Protein AF-A0A6D1AFL3-F1 (afdb_monomer)

InterPro domains:
  IPR005247 YbhB/YbcL/LppC-like [TIGR00481] (3-81)
  IPR008914 Phosphatidylethanolamine-binding protein [PF01161] (8-78)
  IPR036610 PEBP-li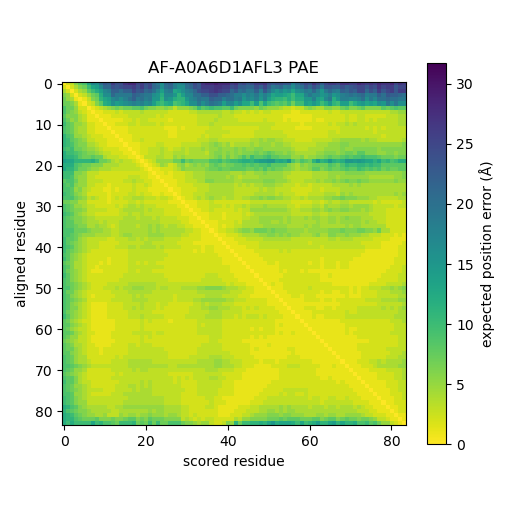ke superfamily [G3DSA:3.90.280.10] (1-83)
  IPR036610 PEBP-like superfamily [SSF49777] (10-78)

Mean predicted aligned error: 4.29 Å

Solvent-accessible surface area (backbone atoms only — not comparable to full-atom values): 5442 Å² total; per-residue (Å²): 123,94,68,66,86,77,58,85,36,43,44,40,76,44,56,35,84,89,62,67,51,84,50,64,86,63,20,37,35,95,75,77,89,76,52,90,85,48,68,39,82,42,78,53,74,49,77,43,60,83,64,87,72,96,75,57,73,51,36,49,69,67,56,54,51,62,69,42,63,92,34,65,76,47,71,59,71,49,83,42,81,42,72,105

Structure (mmCIF, N/CA/C/O backbone):
data_AF-A0A6D1AFL3-F1
#
_entry.id   AF-A0A6D1AFL3-F1
#
loop_
_atom_site.group_PDB
_atom_site.id
_atom_site.type_symbol
_atom_site.label_atom_id
_atom_site.label_alt_id
_atom_site.label_comp_id
_atom_site.label_asym_id
_atom_site.label_entity_id
_at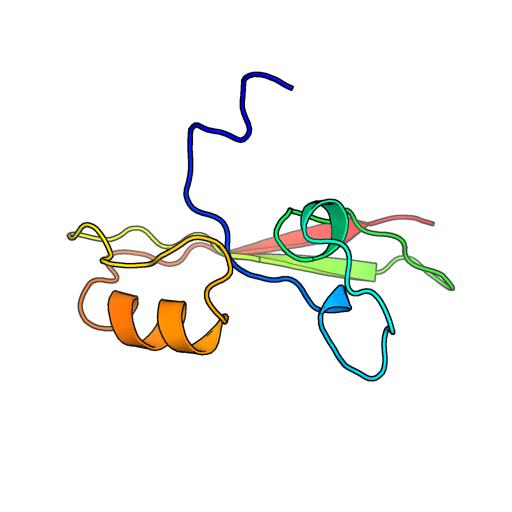om_site.label_seq_id
_atom_site.pdbx_PDB_ins_code
_atom_site.Cartn_x
_atom_site.Cartn_y
_atom_site.Cartn_z
_atom_site.occupancy
_atom_site.B_iso_or_equiv
_atom_site.auth_seq_id
_atom_site.auth_comp_id
_atom_site.auth_asym_id
_atom_site.auth_atom_id
_atom_site.pdbx_PDB_model_num
ATOM 1 N N . GLU A 1 1 ? -14.454 -4.009 -16.433 1.00 50.66 1 GLU A N 1
ATOM 2 C CA . GLU A 1 1 ? -14.414 -2.588 -16.023 1.00 50.66 1 GLU A CA 1
ATOM 3 C C . GLU A 1 1 ? -15.350 -2.260 -14.855 1.00 50.66 1 GLU A C 1
ATOM 5 O O . GLU A 1 1 ? -14.905 -1.542 -13.979 1.00 50.66 1 GLU A O 1
ATOM 10 N N . GLU A 1 2 ? -16.538 -2.870 -14.727 1.00 48.03 2 GLU A N 1
ATOM 11 C CA . GLU A 1 2 ? -17.554 -2.652 -13.655 1.00 48.03 2 GLU A CA 1
ATOM 12 C C . GLU A 1 2 ? -17.125 -2.733 -12.164 1.00 48.03 2 GLU A C 1
ATOM 14 O O . GLU A 1 2 ? -17.954 -2.547 -11.280 1.00 48.03 2 GLU A O 1
ATOM 19 N N . ARG A 1 3 ? -15.868 -3.051 -11.829 1.00 53.41 3 ARG A N 1
ATOM 20 C CA . ARG A 1 3 ? -15.431 -3.296 -10.434 1.00 53.41 3 ARG A CA 1
ATOM 21 C C . ARG A 1 3 ? -14.595 -2.164 -9.833 1.00 53.41 3 ARG A C 1
ATOM 23 O O . ARG A 1 3 ? -14.335 -2.201 -8.635 1.00 53.41 3 ARG A O 1
ATOM 30 N N . GLN A 1 4 ? -14.154 -1.202 -10.644 1.00 54.50 4 GLN A N 1
ATOM 31 C CA . GLN A 1 4 ? -13.290 -0.104 -10.189 1.00 54.50 4 GLN A CA 1
ATOM 32 C C . GLN A 1 4 ? -14.061 0.987 -9.435 1.00 54.50 4 GLN A C 1
ATOM 34 O O . GLN A 1 4 ? -13.464 1.693 -8.629 1.00 54.50 4 GLN A O 1
ATOM 39 N N . ASP A 1 5 ? -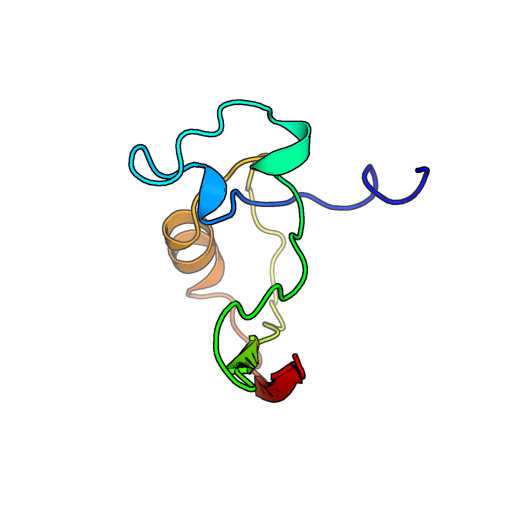15.381 1.040 -9.611 1.00 58.53 5 ASP A N 1
ATOM 40 C CA . ASP A 1 5 ? -16.267 2.019 -8.970 1.00 58.53 5 ASP A CA 1
ATOM 41 C C . ASP A 1 5 ? -16.651 1.621 -7.531 1.00 58.53 5 ASP A C 1
ATOM 43 O O . ASP A 1 5 ? -17.306 2.380 -6.822 1.00 58.53 5 ASP A O 1
ATOM 47 N N . LEU A 1 6 ? -16.271 0.413 -7.092 1.00 71.94 6 LEU A N 1
ATOM 48 C CA . LEU A 1 6 ? -16.700 -0.164 -5.813 1.00 71.94 6 LEU A CA 1
ATOM 49 C C . LEU A 1 6 ? -15.777 0.178 -4.634 1.00 71.94 6 LEU A C 1
ATOM 51 O O . LEU A 1 6 ? -16.122 -0.144 -3.500 1.00 71.94 6 LEU A O 1
ATOM 55 N N . MET A 1 7 ? -14.609 0.789 -4.872 1.00 86.31 7 MET A N 1
ATOM 56 C CA . MET A 1 7 ? -13.671 1.148 -3.802 1.00 86.31 7 MET A CA 1
ATOM 57 C C . MET A 1 7 ? -12.883 2.425 -4.100 1.00 86.31 7 MET A C 1
ATOM 59 O O . MET A 1 7 ? -12.498 2.692 -5.238 1.00 86.31 7 MET A O 1
ATOM 63 N N . ILE A 1 8 ? -12.595 3.184 -3.043 1.00 91.81 8 ILE A N 1
ATOM 64 C CA . ILE A 1 8 ? -11.730 4.364 -3.092 1.00 91.81 8 ILE A CA 1
ATOM 65 C C . ILE A 1 8 ? -10.276 3.890 -3.204 1.00 91.81 8 ILE A C 1
ATOM 67 O O . ILE A 1 8 ? -9.817 3.092 -2.390 1.00 91.81 8 ILE A O 1
ATOM 71 N N . GLN A 1 9 ? -9.553 4.374 -4.214 1.00 93.00 9 GLN A N 1
ATOM 72 C CA . GLN A 1 9 ? -8.152 4.023 -4.461 1.00 93.00 9 GLN A CA 1
ATOM 73 C C . GLN A 1 9 ? -7.258 5.252 -4.317 1.00 93.00 9 GLN A C 1
ATOM 75 O O . GLN A 1 9 ? -7.622 6.346 -4.749 1.00 93.00 9 GLN A O 1
ATOM 80 N N . GLY A 1 10 ? -6.088 5.053 -3.715 1.00 94.25 10 GLY A N 1
ATOM 81 C CA . GLY A 1 10 ? -5.043 6.066 -3.641 1.00 94.25 10 GLY A CA 1
ATOM 82 C C . GLY A 1 10 ? -4.226 6.144 -4.927 1.00 94.25 10 GLY A C 1
ATOM 83 O O . GLY A 1 10 ? -4.428 5.382 -5.876 1.00 94.25 10 GLY A O 1
ATOM 84 N N . GLN A 1 11 ? -3.267 7.059 -4.944 1.00 94.25 11 GLN A N 1
ATOM 85 C CA . GLN A 1 11 ? -2.297 7.166 -6.027 1.00 94.25 11 GLN A CA 1
ATOM 86 C C . GLN A 1 11 ? -1.102 6.217 -5.850 1.00 94.25 11 GLN A C 1
ATOM 88 O O . GLN A 1 11 ? -0.602 6.003 -4.744 1.00 94.25 11 GLN A O 1
ATOM 93 N N . ASN A 1 12 ? -0.606 5.680 -6.962 1.00 94.75 12 ASN A N 1
ATOM 94 C CA . ASN A 1 12 ? 0.598 4.853 -7.014 1.00 94.75 12 ASN A CA 1
ATOM 95 C C . ASN A 1 12 ? 1.849 5.679 -7.390 1.00 94.75 12 ASN A C 1
ATOM 97 O O . ASN A 1 12 ? 1.784 6.876 -7.676 1.00 94.75 12 ASN A O 1
ATOM 101 N N . SER A 1 13 ? 3.013 5.028 -7.425 1.00 93.69 13 SER A N 1
ATOM 102 C CA . SER A 1 13 ? 4.301 5.689 -7.679 1.00 93.69 13 SER A CA 1
ATOM 103 C C . SER A 1 13 ? 4.463 6.289 -9.084 1.00 93.69 13 SER A C 1
ATOM 105 O O . SER A 1 13 ? 5.366 7.106 -9.272 1.00 93.69 13 SER A O 1
ATOM 107 N N . PHE A 1 14 ? 3.609 5.958 -10.064 1.00 93.50 14 PHE A N 1
ATOM 108 C CA . PHE A 1 14 ? 3.641 6.600 -11.387 1.00 93.50 14 PHE A CA 1
ATOM 109 C C . PHE A 1 14 ? 3.225 8.073 -11.347 1.00 93.50 14 PHE A C 1
ATOM 111 O O . PHE A 1 14 ? 3.580 8.811 -12.264 1.00 93.50 14 PHE A O 1
ATOM 118 N N . ALA A 1 15 ? 2.546 8.511 -10.280 1.00 92.31 15 ALA A N 1
ATOM 119 C CA . ALA A 1 15 ? 2.263 9.924 -10.018 1.00 92.31 15 ALA A CA 1
ATOM 120 C C . ALA A 1 15 ? 3.531 10.748 -9.720 1.00 92.31 15 ALA A C 1
ATOM 122 O O . ALA A 1 15 ? 3.486 11.977 -9.679 1.00 92.31 15 ALA A O 1
ATOM 123 N N . SER A 1 16 ? 4.670 10.091 -9.469 1.0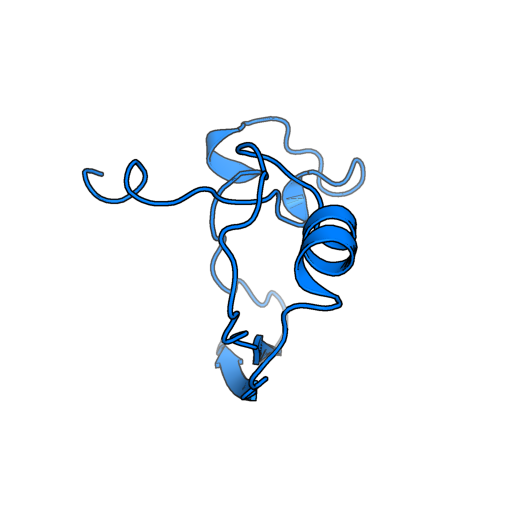0 90.88 16 SER A N 1
ATOM 124 C CA . SER A 1 16 ? 5.931 10.782 -9.224 1.00 90.88 16 SER A CA 1
ATOM 125 C C . SER A 1 16 ? 6.337 11.618 -10.445 1.00 90.88 16 SER A C 1
ATOM 127 O O . SER A 1 16 ? 6.349 11.091 -11.563 1.00 90.88 16 SER A O 1
ATOM 129 N N . PRO A 1 17 ? 6.810 12.865 -10.253 1.00 88.75 17 PRO A N 1
ATOM 130 C CA . PRO A 1 17 ? 7.414 13.652 -11.329 1.00 88.75 17 PRO A CA 1
ATOM 131 C C . PRO A 1 17 ? 8.572 12.936 -12.043 1.00 88.75 17 PRO A C 1
ATOM 133 O O . PRO A 1 17 ? 8.888 13.265 -13.181 1.00 88.75 17 PRO A O 1
ATOM 136 N N . LEU A 1 18 ? 9.199 11.949 -11.388 1.00 91.19 18 LEU A N 1
ATOM 137 C CA . LEU A 1 18 ? 10.268 11.126 -11.960 1.00 91.19 18 LEU A CA 1
ATOM 138 C C . LEU A 1 18 ? 9.752 10.017 -12.891 1.00 91.19 18 LEU A C 1
ATOM 140 O O . LEU A 1 18 ? 10.493 9.570 -13.761 1.00 91.19 18 LEU A O 1
ATOM 144 N N . ALA A 1 19 ? 8.512 9.560 -12.700 1.00 86.88 19 ALA A N 1
ATOM 145 C CA . ALA A 1 19 ? 7.881 8.529 -13.524 1.00 86.88 19 ALA A CA 1
ATOM 146 C C . ALA A 1 19 ? 7.140 9.129 -14.733 1.00 86.88 19 ALA A C 1
ATOM 148 O O . ALA A 1 19 ? 7.016 8.475 -15.766 1.00 86.88 19 ALA A O 1
ATOM 149 N N . GLY A 1 20 ? 6.687 10.384 -14.621 1.00 80.62 20 GLY A N 1
ATOM 150 C CA . GLY A 1 20 ? 6.241 11.198 -15.755 1.00 80.62 20 GLY A CA 1
ATOM 151 C C . GLY A 1 20 ? 4.828 10.913 -16.273 1.00 80.62 20 GLY A C 1
ATOM 152 O O . GLY A 1 20 ? 4.462 11.449 -17.319 1.00 80.62 20 GLY A O 1
ATOM 153 N N . SER A 1 21 ? 4.024 10.104 -15.574 1.00 87.75 21 SER A N 1
ATOM 154 C CA . SER A 1 21 ? 2.619 9.892 -15.938 1.00 87.75 21 SER A CA 1
ATOM 155 C C . SER A 1 21 ? 1.710 10.925 -15.275 1.00 87.75 21 SER A C 1
ATOM 157 O O . SER A 1 21 ? 1.839 11.201 -14.087 1.00 87.75 21 SER A O 1
ATOM 159 N N . ASN A 1 22 ? 0.752 11.453 -16.039 1.00 87.62 22 ASN A N 1
ATOM 160 C CA . ASN A 1 22 ? -0.313 12.335 -15.543 1.00 87.62 22 ASN A CA 1
ATOM 161 C C . ASN A 1 22 ? -1.719 11.770 -15.825 1.00 87.62 22 ASN A C 1
ATOM 163 O O . ASN A 1 22 ? -2.707 12.468 -15.618 1.00 87.62 22 ASN A O 1
ATOM 167 N N . ASP A 1 23 ? -1.825 10.543 -16.347 1.00 90.19 23 ASP A N 1
ATOM 168 C CA . ASP A 1 23 ? -3.114 9.922 -16.673 1.00 90.19 23 ASP A CA 1
ATOM 169 C C . ASP A 1 23 ? -3.746 9.315 -15.407 1.00 90.19 23 ASP A C 1
ATOM 171 O O . ASP A 1 23 ? -3.190 8.346 -14.877 1.00 90.19 23 ASP A O 1
ATOM 175 N N . PRO A 1 24 ? -4.913 9.803 -14.931 1.00 86.38 24 PRO A N 1
ATOM 176 C CA . PRO A 1 24 ? -5.598 9.246 -13.763 1.00 86.38 24 PRO A CA 1
ATOM 177 C C . PRO A 1 24 ? -5.908 7.750 -13.879 1.00 86.38 24 PRO A C 1
ATOM 179 O O . PRO A 1 24 ? -5.944 7.058 -12.863 1.00 86.38 24 PRO A O 1
ATOM 182 N N . LYS A 1 25 ? -6.085 7.224 -15.101 1.00 86.81 25 LYS A N 1
ATOM 183 C CA . LYS A 1 25 ? -6.285 5.783 -15.328 1.00 86.81 25 LYS A CA 1
ATOM 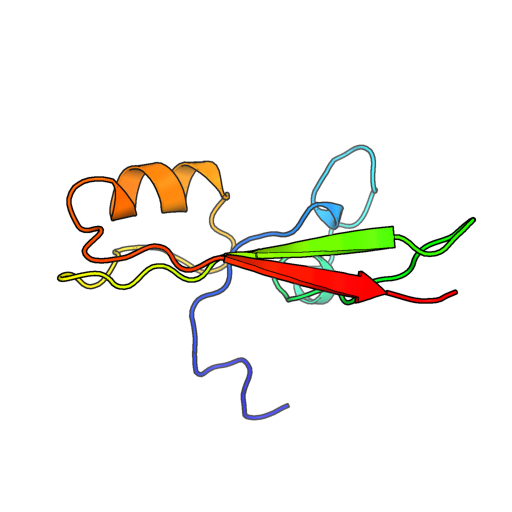184 C C . LYS A 1 25 ? -5.041 4.956 -15.007 1.00 86.81 25 LYS A C 1
ATOM 186 O O . LYS A 1 25 ? -5.155 3.767 -14.742 1.00 86.81 25 LYS A O 1
ATOM 191 N N . VAL A 1 26 ? -3.866 5.581 -15.020 1.00 88.56 26 VAL A N 1
ATOM 192 C CA . VAL A 1 26 ? -2.588 4.958 -14.666 1.00 88.56 26 VAL A CA 1
ATOM 193 C C . VAL A 1 26 ? -2.245 5.225 -13.206 1.00 88.56 26 VAL A C 1
ATOM 195 O O . VAL A 1 26 ? -1.843 4.305 -12.499 1.00 88.56 26 VAL A O 1
ATOM 198 N N . ILE A 1 27 ? -2.385 6.470 -12.744 1.00 92.62 27 ILE A N 1
ATOM 199 C CA . ILE A 1 27 ? -1.839 6.878 -11.444 1.00 92.62 27 ILE A CA 1
ATOM 200 C C . ILE A 1 27 ? -2.771 6.604 -10.256 1.00 92.62 27 ILE A C 1
ATOM 202 O O . ILE A 1 27 ? -2.263 6.442 -9.154 1.00 92.62 27 ILE A O 1
ATOM 206 N N . HIS A 1 28 ? -4.094 6.499 -10.446 1.00 91.06 28 HIS A N 1
ATOM 207 C CA . HIS A 1 28 ? -5.076 6.249 -9.367 1.00 91.06 28 HIS A CA 1
ATOM 208 C C . HIS A 1 28 ? -5.605 4.807 -9.346 1.00 91.06 28 HIS A C 1
ATOM 210 O O . HIS A 1 28 ? -6.740 4.553 -8.943 1.00 91.06 28 HIS A O 1
ATOM 216 N N . GLN A 1 29 ? -4.816 3.856 -9.845 1.00 87.75 29 GLN A N 1
ATOM 217 C CA . GLN A 1 29 ? -5.202 2.448 -9.914 1.00 87.75 29 GLN A CA 1
ATOM 218 C C . GLN A 1 29 ? -4.074 1.549 -9.424 1.00 87.75 29 GLN A C 1
ATOM 220 O O . GLN A 1 29 ? -2.902 1.934 -9.413 1.00 87.75 29 GLN A O 1
ATOM 225 N N . TYR A 1 30 ? -4.411 0.313 -9.065 1.00 90.81 30 TYR A N 1
ATOM 226 C CA . TYR A 1 30 ? -3.399 -0.723 -8.912 1.00 90.81 30 TYR A CA 1
ATOM 227 C C . TYR A 1 30 ? -2.620 -0.910 -10.223 1.00 90.81 30 TYR A C 1
ATOM 229 O O . TYR A 1 30 ? -3.203 -1.198 -11.269 1.00 90.81 30 TYR A O 1
ATOM 237 N N . CYS A 1 31 ? -1.295 -0.792 -10.145 1.00 89.44 31 CYS A N 1
ATOM 238 C CA . CYS A 1 31 ? -0.392 -1.175 -11.219 1.00 89.44 31 CYS A CA 1
ATOM 239 C C . CYS A 1 31 ? 0.365 -2.438 -10.801 1.00 89.44 31 CYS A C 1
ATOM 241 O O . CYS A 1 31 ? 1.005 -2.466 -9.748 1.00 89.44 31 CYS A O 1
ATOM 243 N N . GLY A 1 32 ? 0.249 -3.488 -11.614 1.00 91.19 32 GLY A N 1
ATOM 244 C CA . GLY A 1 32 ? 0.856 -4.781 -11.325 1.00 91.19 32 GLY A CA 1
ATOM 245 C C . GLY A 1 32 ? 2.388 -4.760 -11.383 1.00 91.19 32 GLY A C 1
ATOM 246 O O . GLY A 1 32 ? 2.976 -3.887 -12.028 1.00 91.19 32 GLY A O 1
ATOM 247 N N . PRO A 1 33 ? 3.052 -5.740 -10.746 1.00 93.69 33 PRO A N 1
ATOM 248 C CA . PRO A 1 33 ? 4.487 -5.937 -10.865 1.00 93.69 33 PRO A CA 1
ATOM 249 C C . PRO A 1 33 ? 4.961 -5.967 -12.319 1.00 93.69 33 PRO A C 1
ATOM 251 O O . PRO A 1 33 ? 4.445 -6.732 -13.128 1.00 93.69 33 PRO A O 1
ATOM 254 N N . THR A 1 34 ? 5.963 -5.149 -12.634 1.00 92.75 34 THR A N 1
ATOM 255 C CA . THR A 1 34 ? 6.682 -5.171 -13.919 1.00 92.75 34 THR A CA 1
ATOM 256 C C . THR A 1 34 ? 8.188 -5.121 -13.633 1.00 92.75 34 THR A C 1
ATOM 258 O O . THR A 1 34 ? 8.827 -4.095 -13.881 1.00 92.75 34 THR A O 1
ATOM 261 N N . PRO A 1 35 ? 8.754 -6.167 -12.999 1.00 93.19 35 PRO A N 1
ATOM 262 C CA . PRO A 1 35 ? 10.171 -6.192 -12.658 1.00 93.19 35 PRO A CA 1
ATOM 263 C C . PRO A 1 35 ? 11.030 -6.146 -13.937 1.00 93.19 35 PRO A C 1
ATOM 265 O O . PRO A 1 35 ? 10.850 -6.988 -14.816 1.00 93.19 35 PRO A O 1
ATOM 268 N N . PRO A 1 36 ? 11.952 -5.178 -14.084 1.00 94.25 36 PRO A N 1
ATOM 269 C CA . PRO A 1 36 ? 12.684 -4.989 -15.337 1.00 94.25 36 PRO A CA 1
ATOM 270 C C . PRO A 1 36 ? 13.946 -5.857 -15.471 1.00 94.25 36 PRO A C 1
ATOM 272 O O . PRO A 1 36 ? 14.482 -5.969 -16.571 1.00 94.25 36 PRO A O 1
ATOM 275 N N . ASP A 1 37 ? 14.468 -6.409 -14.373 1.00 96.06 37 ASP A N 1
ATOM 276 C CA . ASP A 1 37 ? 15.830 -6.960 -14.310 1.00 96.06 37 ASP A CA 1
ATOM 277 C C . ASP A 1 37 ? 15.938 -8.351 -13.663 1.00 96.06 37 ASP A C 1
ATOM 279 O O . ASP A 1 37 ? 16.755 -9.166 -14.094 1.00 96.06 37 ASP A O 1
ATOM 283 N N . LYS A 1 38 ? 15.151 -8.631 -12.623 1.00 96.25 38 LYS A N 1
ATOM 284 C CA . LYS A 1 38 ? 15.145 -9.902 -11.880 1.00 96.25 38 LYS A CA 1
ATOM 285 C C . LYS A 1 38 ? 13.826 -10.073 -11.141 1.00 96.25 38 LYS A C 1
ATOM 287 O O . LYS A 1 38 ? 13.071 -9.117 -11.020 1.00 96.25 38 LYS A O 1
ATOM 292 N N . ASP A 1 39 ? 13.587 -11.250 -10.574 1.00 97.62 39 ASP A N 1
ATOM 293 C CA . ASP A 1 39 ? 12.433 -11.452 -9.700 1.00 97.62 39 ASP A CA 1
ATOM 294 C C . ASP A 1 39 ? 12.453 -10.437 -8.544 1.00 97.62 39 ASP A C 1
ATOM 296 O O . ASP A 1 39 ? 13.478 -10.234 -7.880 1.00 97.62 39 ASP A O 1
ATOM 300 N N . HIS A 1 40 ? 11.319 -9.780 -8.308 1.00 97.12 40 HIS A N 1
ATOM 301 C CA . HIS A 1 40 ? 11.154 -8.795 -7.239 1.00 97.12 40 HIS A CA 1
ATOM 302 C C . HIS A 1 40 ? 10.212 -9.355 -6.175 1.00 97.12 40 HIS A C 1
ATOM 304 O O . HIS A 1 40 ? 9.176 -9.946 -6.487 1.00 97.12 40 HIS A O 1
ATOM 310 N N . ALA A 1 41 ? 10.565 -9.149 -4.908 1.00 97.06 41 ALA A N 1
ATOM 311 C CA . ALA A 1 41 ? 9.670 -9.408 -3.790 1.00 97.06 41 ALA A CA 1
ATOM 312 C C . ALA A 1 41 ? 8.764 -8.188 -3.573 1.00 97.06 41 ALA A C 1
ATOM 314 O O . ALA A 1 41 ? 9.244 -7.059 -3.477 1.00 97.06 41 ALA A O 1
ATOM 315 N N . TYR A 1 42 ? 7.460 -8.426 -3.495 1.00 97.19 42 TYR A N 1
ATOM 316 C CA . TYR A 1 42 ? 6.435 -7.434 -3.196 1.00 97.19 42 TYR A CA 1
ATOM 317 C C . TYR A 1 42 ? 5.771 -7.782 -1.869 1.00 97.19 42 TYR A C 1
ATOM 319 O O . TYR A 1 42 ? 5.386 -8.929 -1.650 1.00 97.19 42 TYR A O 1
ATOM 327 N N . THR A 1 43 ? 5.578 -6.789 -1.007 1.00 97.88 43 THR A N 1
ATOM 328 C CA . THR A 1 43 ? 4.818 -6.958 0.235 1.00 97.88 43 THR A CA 1
ATOM 329 C C . THR A 1 43 ? 3.374 -6.540 0.008 1.00 97.88 43 THR A C 1
ATOM 331 O O . THR A 1 43 ? 3.115 -5.427 -0.451 1.00 97.88 43 THR A O 1
ATOM 334 N N . LEU A 1 44 ? 2.432 -7.418 0.349 1.00 97.69 44 LEU A N 1
ATOM 335 C CA . LEU A 1 44 ? 1.025 -7.060 0.482 1.00 97.69 44 LEU A CA 1
ATOM 336 C C . LEU A 1 44 ? 0.685 -6.979 1.966 1.00 97.69 44 LEU A C 1
ATOM 338 O O . LEU A 1 44 ? 0.717 -7.996 2.659 1.00 97.69 44 LEU A O 1
ATOM 342 N N . THR A 1 45 ? 0.321 -5.783 2.414 1.00 98.38 45 THR A N 1
ATOM 343 C CA . THR A 1 45 ? -0.160 -5.519 3.771 1.00 98.38 45 THR A CA 1
ATOM 344 C C . THR A 1 45 ? -1.643 -5.184 3.722 1.00 98.38 45 THR A C 1
ATOM 346 O O . THR A 1 45 ? -2.081 -4.405 2.875 1.00 98.38 45 THR A O 1
ATOM 349 N N . VAL A 1 46 ? -2.424 -5.788 4.616 1.00 98.12 46 VAL A N 1
ATOM 350 C CA . VAL A 1 46 ? -3.860 -5.524 4.762 1.00 98.12 46 VAL A CA 1
ATOM 351 C C . VAL A 1 46 ? -4.110 -5.019 6.174 1.00 98.12 46 VAL A C 1
ATOM 353 O O . VAL A 1 46 ? -3.618 -5.614 7.124 1.00 98.12 46 VAL A O 1
ATOM 356 N N . TYR A 1 47 ? -4.902 -3.958 6.311 1.00 98.31 47 TYR A N 1
ATOM 357 C CA . TYR A 1 47 ? -5.285 -3.390 7.602 1.00 98.31 47 TYR A CA 1
ATOM 358 C C . TYR A 1 47 ? -6.752 -3.705 7.891 1.00 98.31 47 TYR A C 1
ATOM 360 O O . TYR A 1 47 ? -7.627 -3.391 7.083 1.00 98.31 47 TYR A O 1
ATOM 368 N N . ALA A 1 48 ? -7.027 -4.324 9.037 1.00 98.62 48 ALA A N 1
ATOM 369 C CA . ALA A 1 48 ? -8.380 -4.412 9.577 1.00 98.62 48 ALA A CA 1
ATOM 370 C C . ALA A 1 48 ? -8.630 -3.180 10.447 1.00 98.62 48 ALA A C 1
ATOM 372 O O . ALA A 1 48 ? -7.845 -2.930 11.362 1.00 98.62 48 ALA A O 1
ATOM 373 N N . LEU A 1 49 ? -9.699 -2.433 10.166 1.00 98.56 49 LEU A N 1
ATOM 374 C CA . LEU A 1 49 ? -10.025 -1.183 10.853 1.00 98.56 49 LEU A CA 1
ATOM 375 C C . LEU A 1 49 ? -11.378 -1.272 11.564 1.00 98.56 49 LEU A C 1
ATOM 377 O O . LEU A 1 49 ? -12.262 -2.001 11.112 1.00 98.56 49 LEU A O 1
ATOM 381 N N . ASP A 1 50 ? -11.548 -0.517 12.648 1.00 98.44 50 ASP A N 1
ATOM 382 C CA . ASP A 1 50 ? -12.836 -0.356 13.342 1.00 98.44 50 ASP A CA 1
ATOM 383 C C . ASP A 1 50 ? -13.660 0.855 12.867 1.00 98.44 50 ASP A C 1
ATOM 385 O O . ASP A 1 50 ? -14.760 1.089 13.372 1.00 98.44 50 ASP A O 1
ATOM 389 N N . ALA A 1 51 ? -13.157 1.594 11.876 1.00 97.50 51 ALA A N 1
ATOM 390 C CA . ALA A 1 51 ? -13.788 2.785 11.326 1.00 97.50 51 ALA A CA 1
ATOM 391 C C . ALA A 1 51 ? -13.702 2.843 9.794 1.00 97.50 51 ALA A C 1
ATOM 393 O O . ALA A 1 51 ? -12.784 2.300 9.173 1.00 97.50 51 ALA A O 1
ATOM 394 N N . GLU A 1 52 ? -14.659 3.551 9.191 1.00 95.88 52 GLU A N 1
ATOM 395 C CA . GLU A 1 52 ? -14.569 3.990 7.799 1.00 95.88 52 GLU A CA 1
ATOM 396 C C . GLU A 1 52 ? -13.661 5.219 7.701 1.00 95.88 52 GLU A C 1
ATOM 398 O O . GLU A 1 52 ? -13.739 6.129 8.528 1.00 95.88 52 GLU A O 1
ATOM 403 N N . LEU A 1 53 ? -12.811 5.258 6.675 1.00 96.69 53 LEU A N 1
ATOM 404 C CA . LEU A 1 53 ? -11.884 6.367 6.458 1.00 96.69 53 LEU A CA 1
ATOM 405 C C . LEU A 1 53 ? -12.502 7.415 5.536 1.00 96.69 53 LEU A C 1
ATOM 407 O O . LEU A 1 53 ? -13.053 7.083 4.485 1.00 96.69 53 LEU A O 1
ATOM 411 N N . ASN A 1 54 ? -12.338 8.691 5.876 1.00 96.06 54 ASN A N 1
ATOM 412 C CA . ASN A 1 54 ? -12.826 9.801 5.061 1.00 96.06 54 ASN A CA 1
ATOM 413 C C . ASN A 1 54 ? -11.801 10.208 3.987 1.00 96.06 54 ASN A C 1
ATOM 415 O O . ASN A 1 54 ? -11.321 11.340 3.944 1.00 96.06 54 ASN A O 1
ATOM 419 N N . LEU A 1 55 ? -11.445 9.262 3.117 1.00 95.88 55 LEU A N 1
ATOM 420 C CA . LEU A 1 55 ? -10.502 9.473 2.017 1.00 95.88 55 LEU A CA 1
ATOM 421 C C . LEU A 1 55 ? -11.238 9.744 0.704 1.00 95.88 55 LEU A C 1
ATOM 423 O O . LEU A 1 55 ? -12.365 9.301 0.502 1.00 95.88 55 LEU A O 1
ATOM 427 N N . GLN A 1 56 ? -10.584 10.450 -0.215 1.00 93.75 56 GLN A N 1
ATOM 428 C CA . GLN A 1 56 ? -11.087 10.686 -1.571 1.00 93.75 56 GLN A CA 1
ATOM 429 C C . GLN A 1 56 ? -10.218 9.952 -2.600 1.00 93.75 56 GLN A C 1
ATOM 431 O O . GLN A 1 56 ? -9.038 9.715 -2.334 1.00 93.75 56 GLN A O 1
ATOM 436 N N . PRO A 1 57 ? -10.758 9.588 -3.779 1.00 92.06 57 PRO A N 1
ATOM 437 C CA . PRO A 1 57 ? -9.964 8.958 -4.828 1.00 92.06 57 PRO A CA 1
ATOM 438 C C . PRO A 1 57 ? -8.716 9.783 -5.174 1.00 92.06 57 PRO A C 1
ATOM 440 O O . PRO A 1 57 ? -8.807 10.993 -5.371 1.00 92.06 57 PRO A O 1
ATOM 443 N N . GLY A 1 58 ? -7.563 9.119 -5.268 1.00 92.00 58 GLY A N 1
ATOM 444 C CA . GLY A 1 58 ? -6.267 9.760 -5.504 1.00 92.00 58 GLY A CA 1
ATOM 445 C C . GLY A 1 58 ? -5.523 10.209 -4.241 1.00 92.00 58 GLY A C 1
ATOM 446 O O . GLY A 1 58 ? -4.538 10.929 -4.364 1.00 92.00 58 GLY A O 1
ATOM 447 N N . PHE A 1 59 ? -5.949 9.787 -3.045 1.00 95.06 59 PHE A N 1
ATOM 448 C CA . PHE A 1 59 ? -5.219 10.056 -1.800 1.00 95.06 59 PHE A CA 1
ATOM 449 C C . PHE A 1 59 ? -3.773 9.520 -1.831 1.00 95.06 59 PHE A C 1
ATOM 451 O O . PHE A 1 59 ? -3.471 8.495 -2.453 1.00 95.06 59 PHE A O 1
ATOM 458 N N . TYR A 1 60 ? -2.871 10.179 -1.110 1.00 95.38 60 TYR A N 1
ATOM 459 C CA . TYR A 1 60 ? -1.489 9.753 -0.904 1.00 95.38 60 TYR A CA 1
ATOM 460 C C . TYR A 1 60 ? -1.376 8.721 0.228 1.00 95.38 60 TYR A C 1
ATOM 462 O O . TYR A 1 60 ? -2.115 8.758 1.210 1.00 95.38 60 TYR A O 1
ATOM 470 N N . LEU A 1 61 ? -0.373 7.838 0.163 1.00 96.50 61 LEU A N 1
ATOM 471 C CA . LEU A 1 61 ? -0.156 6.799 1.183 1.00 96.50 61 LEU A CA 1
ATOM 472 C C . LEU A 1 61 ? -0.018 7.357 2.613 1.00 96.50 61 LEU A C 1
ATOM 474 O O . LEU A 1 61 ? -0.472 6.735 3.568 1.00 96.50 61 LEU A O 1
ATOM 478 N N . ASN A 1 62 ? 0.571 8.543 2.780 1.00 97.44 62 ASN A N 1
ATOM 479 C CA . ASN A 1 62 ? 0.659 9.178 4.094 1.00 97.44 62 ASN A CA 1
ATOM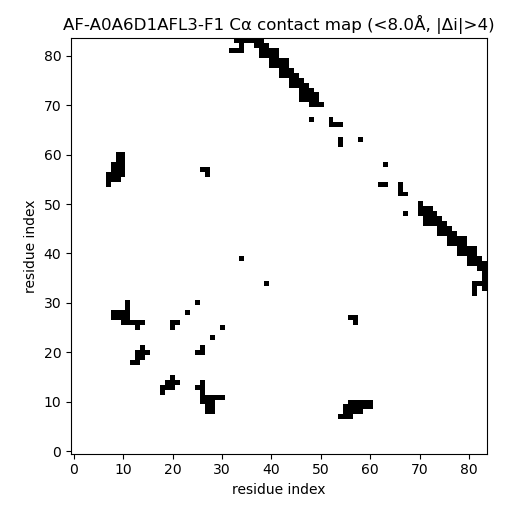 480 C C . ASN A 1 62 ? -0.712 9.603 4.640 1.00 97.44 62 ASN A C 1
ATOM 482 O O . ASN A 1 62 ? -0.884 9.580 5.851 1.00 97.44 62 ASN A O 1
ATOM 486 N N . GLU A 1 63 ? -1.669 9.980 3.789 1.00 98.12 63 GLU A N 1
ATOM 487 C CA . GLU A 1 63 ? -3.029 10.334 4.216 1.00 98.12 63 GLU A CA 1
ATOM 488 C C . GLU A 1 63 ? -3.756 9.093 4.736 1.00 98.12 63 GLU A C 1
ATOM 490 O O . GLU A 1 63 ? -4.325 9.137 5.822 1.00 98.12 63 GLU A O 1
ATOM 495 N N . LEU A 1 64 ? -3.621 7.956 4.042 1.00 97.75 64 LEU A N 1
ATOM 496 C CA . LEU A 1 64 ? -4.114 6.665 4.531 1.00 97.75 64 LEU A CA 1
ATOM 497 C C . LEU A 1 64 ? -3.541 6.326 5.911 1.00 97.75 64 LEU A C 1
ATOM 499 O O . LEU A 1 64 ? -4.292 5.984 6.819 1.00 97.75 64 LEU A O 1
ATOM 503 N N . TYR A 1 65 ? -2.224 6.463 6.084 1.00 98.06 65 TYR A N 1
ATOM 504 C CA . TYR A 1 65 ? -1.568 6.188 7.363 1.00 98.06 65 TYR A CA 1
ATOM 505 C C . TYR A 1 65 ? -2.017 7.111 8.492 1.00 98.06 65 TYR A C 1
ATOM 507 O O . TYR A 1 65 ? -2.110 6.652 9.626 1.00 98.06 65 TYR A O 1
ATOM 515 N N . GLN A 1 66 ? -2.288 8.387 8.211 1.00 98.31 66 GLN A N 1
ATOM 516 C CA . GLN A 1 66 ? -2.805 9.307 9.225 1.00 98.31 66 GLN A CA 1
ATOM 517 C C . GLN A 1 66 ? -4.243 8.957 9.611 1.00 98.31 66 GLN A C 1
ATOM 519 O O . GLN A 1 66 ? -4.521 8.819 10.799 1.00 98.31 66 GLN A O 1
ATOM 524 N N . GLU A 1 67 ? -5.124 8.758 8.627 1.00 98.19 67 GLU A N 1
ATOM 525 C CA . GLU A 1 67 ? -6.540 8.459 8.868 1.00 98.19 67 GLU A CA 1
ATOM 526 C C . GLU A 1 67 ? -6.736 7.105 9.563 1.00 98.19 67 GLU A C 1
ATOM 528 O O . GLU A 1 67 ? -7.611 6.974 10.409 1.00 98.19 67 GLU A O 1
ATOM 533 N N . MET A 1 68 ? -5.910 6.095 9.267 1.00 98.19 68 MET A N 1
ATOM 534 C CA . MET A 1 68 ? -6.071 4.761 9.856 1.00 98.19 68 MET A CA 1
ATOM 535 C C . MET A 1 68 ? -5.429 4.598 11.241 1.00 98.19 68 MET A C 1
ATOM 537 O O . MET A 1 68 ? -5.753 3.640 11.935 1.00 98.19 68 MET A O 1
ATOM 541 N N . LYS A 1 69 ? -4.496 5.477 11.638 1.00 97.00 69 LYS A N 1
ATOM 542 C CA . LYS A 1 69 ? -3.517 5.239 12.718 1.00 97.00 69 LYS A CA 1
ATOM 543 C C . LYS A 1 69 ? -4.112 4.711 14.028 1.00 97.00 69 LYS A C 1
ATOM 545 O O . LYS A 1 69 ? -3.556 3.791 14.619 1.00 97.00 69 LYS A O 1
ATOM 550 N N . GLU A 1 70 ? -5.215 5.296 14.481 1.00 98.06 70 GLU A N 1
ATOM 551 C CA . GLU A 1 70 ? -5.848 4.960 15.765 1.00 98.06 70 GLU A CA 1
ATOM 552 C C . GLU A 1 70 ? -6.962 3.903 15.624 1.00 98.06 70 GLU A C 1
ATOM 554 O O . GLU A 1 70 ? -7.595 3.541 16.610 1.00 98.06 70 GLU A O 1
ATOM 559 N N . HIS A 1 71 ? -7.183 3.395 14.407 1.00 98.50 71 HIS A N 1
ATOM 560 C CA . HIS A 1 71 ? -8.272 2.481 14.047 1.00 98.50 71 HIS A CA 1
ATOM 561 C C . HIS A 1 71 ? -7.798 1.059 13.714 1.00 98.50 71 HIS A C 1
ATOM 563 O O . HIS A 1 71 ? -8.615 0.195 13.400 1.00 98.50 71 HIS A O 1
ATOM 569 N N . ILE A 1 72 ? -6.488 0.787 13.750 1.00 98.56 72 ILE A N 1
ATOM 570 C CA . ILE A 1 72 ? -5.918 -0.508 13.345 1.00 98.56 72 ILE A CA 1
ATOM 571 C C . ILE A 1 72 ? -6.205 -1.589 14.395 1.00 98.56 72 ILE A C 1
ATOM 573 O O . ILE A 1 72 ? -5.709 -1.539 15.518 1.00 98.56 72 ILE A O 1
ATOM 577 N N . LEU A 1 73 ? -6.935 -2.627 13.985 1.00 98.69 73 LEU A N 1
ATOM 578 C CA . LEU A 1 73 ? -7.204 -3.835 14.769 1.00 98.69 73 LEU A CA 1
ATOM 579 C C . LEU A 1 73 ? -6.213 -4.969 14.467 1.00 98.69 73 LEU A C 1
ATOM 581 O O . LEU A 1 73 ? -5.872 -5.750 15.356 1.00 98.69 73 LEU A O 1
ATOM 585 N N . ALA A 1 74 ? -5.779 -5.095 13.208 1.00 98.69 74 ALA A N 1
ATOM 586 C CA . ALA A 1 74 ? -4.809 -6.096 12.760 1.00 98.69 74 ALA A CA 1
ATOM 587 C C . ALA A 1 74 ? -4.109 -5.667 11.460 1.00 98.69 74 ALA A C 1
ATOM 589 O O . ALA A 1 74 ? -4.700 -4.968 10.639 1.00 98.69 74 ALA A O 1
ATOM 590 N N . GLU A 1 75 ? -2.881 -6.150 11.257 1.00 98.38 75 GLU A N 1
ATOM 591 C CA . GLU A 1 75 ? -2.033 -5.827 10.099 1.00 98.38 75 GLU A CA 1
ATOM 592 C C . GLU A 1 75 ? -1.284 -7.075 9.581 1.00 98.38 75 GLU A C 1
ATOM 594 O O . GLU A 1 75 ? -0.071 -7.218 9.765 1.00 98.38 75 GLU A O 1
ATOM 599 N N . PRO A 1 76 ? -1.972 -8.064 8.986 1.00 98.56 76 PRO A N 1
ATOM 600 C CA . PRO A 1 76 ? -1.281 -9.154 8.312 1.00 98.56 76 PRO A CA 1
ATOM 601 C C . PRO A 1 76 ? -0.512 -8.650 7.085 1.00 98.56 76 PRO A C 1
ATOM 603 O O . PRO A 1 76 ? -1.007 -7.842 6.295 1.00 98.56 76 PRO A O 1
ATOM 606 N N . SER A 1 77 ? 0.684 -9.202 6.895 1.00 98.50 77 SER A N 1
ATOM 607 C CA . SER A 1 77 ? 1.497 -8.994 5.699 1.00 98.50 77 SER A CA 1
ATOM 608 C C . SER A 1 77 ? 1.953 -10.326 5.123 1.00 98.50 77 SER A C 1
ATOM 610 O O . SER A 1 77 ? 2.241 -11.267 5.866 1.00 98.50 77 SER A O 1
ATOM 612 N N . ILE A 1 78 ? 2.039 -10.394 3.799 1.00 98.38 78 ILE A N 1
ATOM 613 C CA . ILE A 1 78 ? 2.660 -11.505 3.077 1.00 98.38 78 ILE A CA 1
ATOM 614 C C . ILE A 1 78 ? 3.677 -10.973 2.072 1.00 98.38 78 ILE A C 1
ATOM 616 O O . ILE A 1 78 ? 3.505 -9.889 1.513 1.00 98.38 78 ILE A O 1
ATOM 620 N N . GLU A 1 79 ? 4.712 -11.765 1.813 1.00 98.00 79 GLU A N 1
ATOM 621 C CA . GLU A 1 79 ? 5.639 -11.537 0.708 1.00 98.00 79 GLU A CA 1
ATOM 622 C C . GLU A 1 79 ? 5.208 -12.353 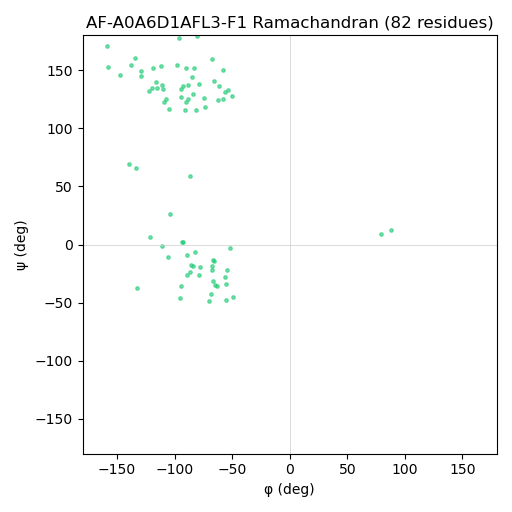-0.514 1.00 98.00 79 GLU A C 1
ATOM 624 O O . GLU A 1 79 ? 4.878 -13.538 -0.422 1.00 98.00 79 GLU A O 1
ATOM 629 N N . LEU A 1 80 ? 5.212 -11.703 -1.672 1.00 96.25 80 LEU A N 1
ATOM 630 C CA . LEU A 1 80 ? 4.835 -12.251 -2.967 1.00 96.25 80 LEU A CA 1
ATOM 631 C C . LEU A 1 80 ? 6.017 -12.111 -3.922 1.00 96.25 80 LEU A C 1
ATOM 633 O O . LEU A 1 80 ? 6.598 -11.036 -4.048 1.00 96.25 80 LEU A O 1
ATOM 637 N N . LEU A 1 81 ? 6.356 -13.184 -4.632 1.00 97.06 81 LEU A N 1
ATOM 638 C CA . LEU A 1 81 ? 7.395 -13.143 -5.656 1.00 97.06 81 LEU A CA 1
ATOM 639 C C . LEU A 1 81 ? 6.771 -12.812 -7.013 1.00 97.06 81 LEU A C 1
ATOM 641 O O . LEU A 1 81 ? 6.006 -13.614 -7.553 1.00 97.06 81 LEU A O 1
ATOM 645 N N . ALA A 1 82 ? 7.125 -11.663 -7.580 1.00 95.19 82 ALA A N 1
ATOM 646 C CA . ALA A 1 82 ? 6.859 -11.361 -8.977 1.00 95.19 82 ALA A CA 1
ATOM 647 C C . ALA A 1 82 ? 8.048 -11.823 -9.818 1.00 95.19 82 ALA A C 1
ATOM 649 O O . ALA A 1 82 ? 9.183 -11.411 -9.573 1.00 95.19 82 ALA A O 1
ATOM 650 N N . ARG A 1 83 ? 7.774 -12.688 -10.792 1.00 90.69 83 ARG A N 1
ATOM 651 C CA . ARG A 1 83 ? 8.787 -13.203 -11.713 1.00 90.69 83 ARG A CA 1
ATOM 652 C C . ARG A 1 83 ? 8.898 -12.316 -12.945 1.00 90.69 83 ARG A C 1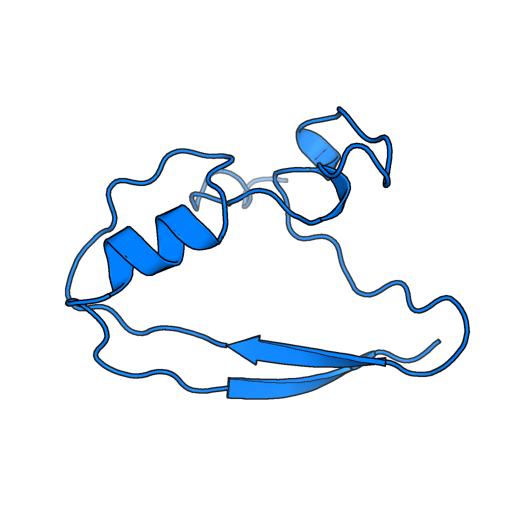
ATOM 654 O O . ARG A 1 83 ? 7.911 -11.679 -13.315 1.00 90.69 83 ARG A O 1
ATOM 661 N N . VAL A 1 84 ? 10.087 -12.303 -13.540 1.00 84.94 84 VAL A N 1
ATOM 662 C CA . VAL A 1 84 ? 10.341 -11.695 -14.861 1.00 84.94 84 VAL A CA 1
ATOM 663 C C . VAL A 1 84 ? 9.609 -12.455 -15.964 1.00 84.94 84 VAL A C 1
ATOM 665 O O . VAL A 1 84 ? 9.535 -13.704 -15.875 1.00 84.94 84 VAL A O 1
#

Organism: Escherichia coli (NCBI:txid562)

Foldseek 3Di:
DVPPVPDAFAFDPCPDVVVPDPDCVHGQDDDDDDDDPFKDKDKDKDFDFPDDFPDHRHHDPVSVCVRRVVGGPDIDMDIDIDGD

Nearest PDB structures (foldseek):
  2evv-assembly2_D  TM=8.172E-01  e=8.328E-05  Helicobacter pylori 26695
  3n08-assembly1_B  TM=8.974E-01  e=2.891E-03  Chlamydia trachomatis D/UW-3/CX
  6w1x-assembly1_G  TM=2.723E-01  e=5.514E+00  Pseudomonas aeruginosa

pLDDT: mean 91.65, std 10.81, range [48.03, 98.69]

Radius of gyration: 14.62 Å; Cα contacts (8 Å, |Δi|>4): 116; chains: 1; bounding box: 33×27×32 Å

Secondary structure (DSSP, 8-state):
-TTGGGS-----GGGSTTT----HHHHTS------SSS-EEEEEE--EESS-----TT--HHHHHHHHTTTEEE--EEEEEE--

Sequence (84 aa):
EERQDLMIQGQNSFASPLAGSNDPKVIHQYCGPTPPDKDHAYTLTVYALDAELNLQPGFYLNE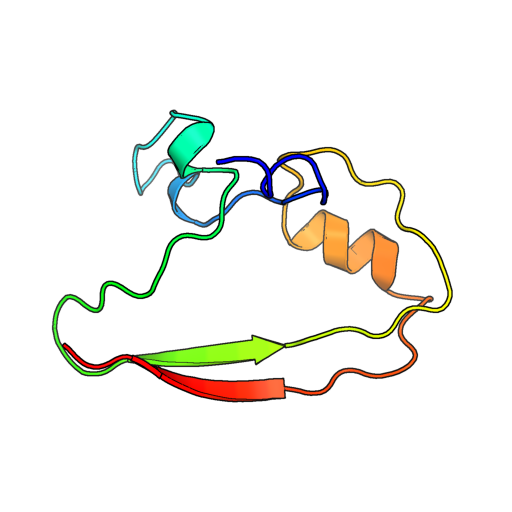LYQEMKEHILAEPSIELLARV